Protein AF-A0A9P0M156-F1 (afdb_monomer_lite)

Radius of gyration: 25.53 Å; chains: 1; bounding box: 48×50×79 Å

Foldseek 3Di:
DCVVVLVCVVVVVVVCPPPVNVVVSVVVLLVVLVVVCVVVVDPDDPPLVVLSSVLVSVLVVVLSVVQSVDPDDVSVVSVVSSVVSVVVSVVVSVVVVVVVVVVVVVVVVVVVVVPP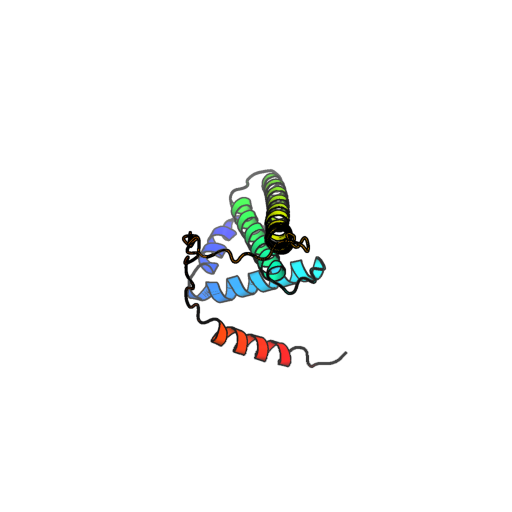PDDPDDDDDDDDDDDDPPPPPPPPPDPPVPVVVVVVVVVVVVVVVPPPDDD

Secondary structure (DSSP, 8-state):
--GGGTTTHHHHHHHHTSTTTHHHHHHHHHHHHHHHHHHTT----SHHHHHHHHHHHHHHHHHHHHHHH--SGGGHHHHHHHHHHHHHHHHHHHHHHHHHHHHHHHHHHHHHHHH----S--------------------S-------HHHHHHHHHHHHHHS-S--

Structure (mmCIF, N/CA/C/O backbone):
data_AF-A0A9P0M156-F1
#
_entry.id   AF-A0A9P0M156-F1
#
loop_
_atom_site.group_PDB
_atom_site.id
_atom_site.type_symbol
_atom_site.label_atom_id
_atom_site.label_alt_id
_atom_site.label_comp_id
_atom_site.label_asym_id
_atom_site.label_entity_id
_atom_site.label_seq_id
_atom_site.pdbx_PDB_ins_code
_atom_site.Cartn_x
_atom_site.Cartn_y
_atom_site.Cartn_z
_atom_site.occupancy
_atom_site.B_iso_or_equiv
_atom_site.auth_seq_id
_atom_site.auth_comp_id
_atom_site.auth_asym_id
_atom_site.auth_atom_id
_atom_site.pdbx_PDB_model_num
ATOM 1 N N . MET A 1 1 ? -5.578 -10.010 9.828 1.00 81.81 1 MET A N 1
ATOM 2 C CA . MET A 1 1 ? -4.820 -9.783 11.083 1.00 81.81 1 MET A CA 1
ATOM 3 C C . MET A 1 1 ? -5.193 -8.496 11.825 1.00 81.81 1 MET A C 1
ATOM 5 O O . MET A 1 1 ? -5.177 -8.519 13.044 1.00 81.81 1 MET A O 1
ATOM 9 N N . MET A 1 2 ? -5.561 -7.395 11.152 1.00 87.06 2 MET A N 1
ATOM 10 C CA . MET A 1 2 ? -5.783 -6.097 11.830 1.00 87.06 2 MET A CA 1
ATOM 11 C C . MET A 1 2 ? -7.200 -5.866 12.382 1.00 87.06 2 MET A C 1
ATOM 13 O O . MET A 1 2 ? -7.396 -4.978 13.204 1.00 87.06 2 MET A O 1
ATOM 17 N N . ILE A 1 3 ? -8.174 -6.690 11.978 1.00 89.75 3 ILE A N 1
ATOM 18 C CA . ILE A 1 3 ? -9.597 -6.584 12.350 1.00 89.75 3 ILE A CA 1
ATOM 19 C C . ILE A 1 3 ? -9.836 -6.383 13.865 1.00 89.75 3 ILE A C 1
ATOM 21 O O . ILE A 1 3 ? -10.538 -5.435 14.210 1.00 89.75 3 ILE A O 1
ATOM 25 N N . PRO A 1 4 ? -9.250 -7.174 14.792 1.00 92.25 4 PRO A N 1
ATOM 26 C CA . PRO A 1 4 ? -9.509 -6.991 16.227 1.00 92.25 4 PRO A CA 1
ATOM 27 C C . PRO A 1 4 ? -8.936 -5.686 16.809 1.00 92.25 4 PRO A C 1
ATOM 29 O O . PRO A 1 4 ? -9.375 -5.247 17.869 1.00 92.25 4 PRO A O 1
ATOM 32 N N . TYR A 1 5 ? -7.976 -5.049 16.132 1.00 93.25 5 TYR A N 1
ATOM 33 C CA . TYR A 1 5 ? -7.284 -3.843 16.607 1.00 93.25 5 TYR A CA 1
ATOM 34 C C . TYR A 1 5 ? -7.648 -2.581 15.815 1.00 93.25 5 TYR A C 1
ATOM 36 O O . TYR A 1 5 ? -7.059 -1.523 16.048 1.00 93.25 5 TYR A O 1
ATOM 44 N N . ILE A 1 6 ? -8.635 -2.662 14.914 1.00 91.88 6 ILE A N 1
ATOM 45 C CA . ILE A 1 6 ? -8.971 -1.587 13.971 1.00 91.88 6 ILE A CA 1
ATOM 46 C C . ILE A 1 6 ? -9.306 -0.262 14.674 1.00 91.88 6 ILE A C 1
ATOM 48 O O . ILE A 1 6 ? -8.926 0.800 14.196 1.00 91.88 6 ILE A O 1
ATOM 52 N N . GLY A 1 7 ? -9.9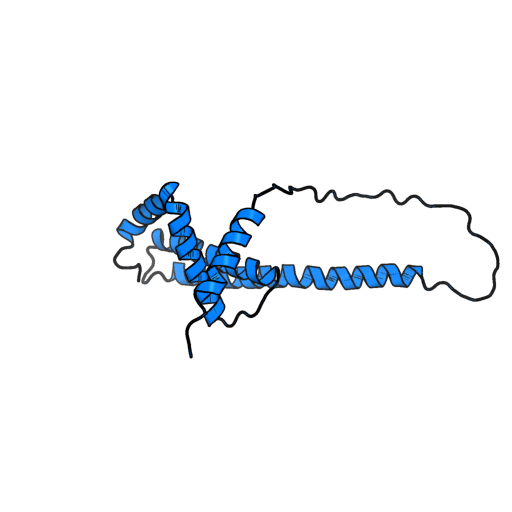10 -0.310 15.868 1.00 92.31 7 GLY A N 1
ATOM 53 C CA . GLY A 1 7 ? -10.242 0.890 16.645 1.00 92.31 7 GLY A CA 1
ATOM 54 C C . GLY A 1 7 ? -9.027 1.683 17.148 1.00 92.31 7 GLY A C 1
ATOM 55 O O . GLY A 1 7 ? -9.128 2.889 17.345 1.00 92.31 7 GLY A O 1
ATOM 56 N N . LYS A 1 8 ? -7.870 1.032 17.334 1.00 94.81 8 LYS A N 1
ATOM 57 C CA . LYS A 1 8 ? -6.607 1.680 17.748 1.00 94.81 8 LYS A CA 1
ATOM 58 C C . LYS A 1 8 ? -5.628 1.863 16.587 1.00 94.81 8 LYS A C 1
ATOM 60 O O . LYS A 1 8 ? -4.597 2.513 16.743 1.00 94.81 8 LYS A O 1
ATOM 65 N N . TRP A 1 9 ? -5.947 1.311 15.420 1.00 94.12 9 TRP A N 1
ATOM 66 C CA . TRP A 1 9 ? -5.095 1.360 14.238 1.00 94.12 9 TRP A CA 1
ATOM 67 C C . TRP A 1 9 ? -4.756 2.784 13.759 1.00 94.12 9 TRP A C 1
ATOM 69 O O . TRP A 1 9 ? -3.587 3.034 13.466 1.00 94.12 9 TRP A O 1
ATOM 79 N N . PRO A 1 10 ? -5.685 3.765 13.779 1.00 93.81 10 PRO A N 1
ATOM 80 C CA . PRO A 1 10 ? -5.357 5.147 13.419 1.00 93.81 10 PRO A CA 1
ATOM 81 C C . PRO A 1 10 ? -4.288 5.755 14.330 1.00 93.81 10 PRO A C 1
ATOM 83 O O . PRO A 1 10 ? -3.391 6.453 13.865 1.00 93.81 10 PRO A O 1
ATOM 86 N N . GLN A 1 11 ? -4.350 5.446 15.628 1.00 94.31 11 GLN A N 1
ATOM 87 C CA . GLN A 1 11 ? -3.354 5.892 16.597 1.00 94.31 11 GLN A CA 1
ATOM 88 C C . GLN A 1 11 ? -1.999 5.220 16.347 1.00 94.31 11 GLN A C 1
ATOM 90 O O . GLN A 1 11 ? -0.966 5.879 16.434 1.00 94.31 11 GLN A O 1
ATOM 95 N N . ALA A 1 12 ? -1.989 3.932 15.997 1.00 94.00 12 ALA A N 1
ATOM 96 C CA . ALA A 1 12 ? -0.763 3.232 15.624 1.00 94.00 12 ALA A CA 1
ATOM 97 C C . ALA A 1 12 ? -0.114 3.857 14.378 1.00 94.00 12 ALA A C 1
ATOM 99 O O . ALA A 1 12 ? 1.086 4.116 14.389 1.00 94.00 12 ALA A O 1
ATOM 100 N N . ILE A 1 13 ? -0.898 4.169 13.338 1.00 93.19 13 ILE A N 1
ATOM 101 C CA . ILE A 1 13 ? -0.402 4.866 12.140 1.00 93.19 13 ILE A CA 1
ATOM 102 C C . ILE A 1 13 ? 0.153 6.240 12.494 1.00 93.19 13 ILE A C 1
ATOM 104 O O . ILE A 1 13 ? 1.241 6.586 12.034 1.00 93.19 13 ILE A O 1
ATOM 108 N N . ALA A 1 14 ? -0.542 6.996 13.345 1.00 94.31 14 ALA A N 1
ATOM 109 C CA . ALA A 1 14 ? -0.040 8.278 13.818 1.00 94.31 14 ALA A CA 1
ATOM 110 C C . ALA A 1 14 ? 1.329 8.117 14.493 1.00 94.31 14 ALA A C 1
ATOM 112 O O . ALA A 1 14 ? 2.245 8.855 14.150 1.00 94.31 14 ALA A O 1
ATOM 113 N N . ILE A 1 15 ? 1.498 7.106 15.359 1.00 95.25 15 ILE A N 1
ATOM 114 C CA . ILE A 1 15 ? 2.773 6.797 16.029 1.00 95.25 15 ILE A CA 1
ATOM 115 C C . ILE A 1 15 ? 3.871 6.404 15.029 1.00 95.25 15 ILE A C 1
ATOM 117 O O . ILE A 1 15 ? 5.015 6.846 15.158 1.00 95.25 15 ILE A O 1
ATOM 121 N N . MET A 1 16 ? 3.534 5.596 14.021 1.00 93.19 16 MET A N 1
ATOM 122 C CA . MET A 1 16 ? 4.455 5.195 12.950 1.00 93.19 16 MET A CA 1
ATOM 123 C C . MET A 1 16 ? 4.876 6.375 12.062 1.00 93.19 16 MET A C 1
ATOM 125 O O . MET A 1 16 ? 5.978 6.364 11.523 1.00 93.19 16 MET A O 1
ATOM 129 N N . SER A 1 17 ? 4.028 7.400 11.945 1.00 93.31 17 SER A N 1
ATOM 130 C CA . SER A 1 17 ? 4.297 8.623 11.182 1.00 93.31 17 SER A CA 1
ATOM 131 C C . SER A 1 17 ? 5.183 9.633 11.922 1.00 93.31 17 SER A C 1
ATOM 133 O O . SER A 1 17 ? 5.559 10.645 11.325 1.00 93.31 17 SER A O 1
ATOM 135 N N . LEU A 1 18 ? 5.525 9.411 13.198 1.00 94.81 18 LEU A N 1
ATOM 136 C CA . LEU A 1 18 ? 6.468 10.294 13.887 1.00 94.81 18 LEU A CA 1
ATOM 137 C C . LEU A 1 18 ? 7.862 10.180 13.244 1.00 94.81 18 LEU A C 1
ATOM 139 O O . LEU A 1 18 ? 8.324 9.057 13.035 1.00 94.81 18 LEU A O 1
ATOM 143 N N . PRO A 1 19 ? 8.583 11.300 13.028 1.00 93.50 19 PRO A N 1
ATOM 144 C CA . PRO A 1 19 ? 9.916 11.309 12.420 1.00 93.50 19 PRO A CA 1
ATOM 145 C C . PRO A 1 19 ? 10.901 10.234 12.923 1.00 93.50 19 PRO A C 1
ATOM 147 O O . PRO A 1 19 ? 11.538 9.605 12.081 1.00 93.50 19 PRO A O 1
ATOM 150 N N . PRO A 1 20 ? 11.022 9.945 14.239 1.00 94.00 20 PRO A N 1
ATOM 151 C CA . PRO A 1 20 ? 11.905 8.875 14.720 1.00 94.00 20 PRO A CA 1
ATOM 152 C C . PRO A 1 20 ? 11.484 7.457 14.301 1.00 94.00 20 PRO A C 1
ATOM 154 O O . PRO A 1 20 ? 12.335 6.583 14.174 1.00 94.00 20 PRO A O 1
ATOM 157 N N . ASN A 1 21 ? 10.190 7.212 14.087 1.00 93.31 21 ASN A N 1
ATOM 158 C CA . ASN A 1 21 ? 9.652 5.882 13.790 1.00 93.31 21 ASN A CA 1
ATOM 159 C C . ASN A 1 21 ? 9.505 5.622 12.287 1.00 93.31 21 ASN A C 1
ATOM 161 O O . ASN A 1 21 ? 9.509 4.462 11.874 1.00 93.31 21 ASN A O 1
ATOM 165 N N . VAL A 1 22 ? 9.400 6.680 11.475 1.00 93.31 22 VAL A N 1
ATOM 166 C CA . VAL A 1 22 ? 9.192 6.593 10.022 1.00 93.31 22 VAL A CA 1
ATOM 167 C C . VAL A 1 22 ? 10.211 5.685 9.324 1.00 93.31 22 VAL A C 1
ATOM 169 O O . VAL A 1 22 ? 9.768 4.827 8.561 1.00 93.31 22 VAL A O 1
ATOM 172 N N . PRO A 1 23 ? 11.536 5.776 9.578 1.00 93.06 23 PRO A N 1
ATOM 173 C CA . PRO A 1 23 ? 12.502 4.910 8.903 1.00 93.06 23 PRO A CA 1
ATOM 174 C C . PRO A 1 23 ? 12.246 3.426 9.177 1.00 93.06 23 PRO A C 1
ATOM 176 O O . PRO A 1 23 ? 12.292 2.609 8.263 1.00 93.06 23 PRO A O 1
ATOM 179 N N . ASN A 1 24 ? 11.912 3.084 10.423 1.00 93.38 24 ASN A N 1
ATOM 180 C CA . ASN A 1 24 ? 11.636 1.706 10.816 1.00 93.38 24 ASN A CA 1
ATOM 181 C C . ASN A 1 24 ? 10.294 1.205 10.254 1.00 93.38 24 ASN A C 1
ATOM 183 O O . ASN A 1 24 ? 10.201 0.091 9.734 1.00 93.38 24 ASN A O 1
ATOM 187 N N . ALA A 1 25 ? 9.255 2.042 10.308 1.00 92.94 25 ALA A N 1
ATOM 188 C CA . ALA A 1 25 ? 7.943 1.719 9.755 1.00 92.94 25 ALA A CA 1
ATOM 189 C C . ALA A 1 25 ? 8.004 1.517 8.232 1.00 92.94 25 ALA A C 1
ATOM 191 O O . ALA A 1 25 ? 7.414 0.573 7.705 1.00 92.94 25 ALA A O 1
ATOM 192 N N . LEU A 1 26 ? 8.752 2.373 7.532 1.00 92.56 26 LEU A N 1
ATOM 193 C CA . LEU A 1 26 ? 8.948 2.271 6.092 1.00 92.56 26 LEU A CA 1
ATOM 194 C C . LEU A 1 26 ? 9.803 1.056 5.725 1.00 92.56 26 LEU A C 1
ATOM 196 O O . LEU A 1 26 ? 9.437 0.338 4.802 1.00 92.56 26 LEU A O 1
ATOM 200 N N . ALA A 1 27 ? 10.886 0.781 6.459 1.00 93.31 27 ALA A N 1
ATOM 201 C CA . ALA A 1 27 ? 11.702 -0.414 6.241 1.00 93.31 27 ALA A CA 1
ATOM 202 C C . ALA A 1 27 ? 10.867 -1.695 6.380 1.00 93.31 27 ALA A C 1
ATOM 204 O O . ALA A 1 27 ? 10.903 -2.550 5.502 1.00 93.31 27 ALA A O 1
ATOM 205 N N . THR A 1 28 ? 10.044 -1.786 7.429 1.00 93.56 28 THR A N 1
ATOM 206 C CA . THR A 1 28 ? 9.144 -2.931 7.641 1.00 93.56 28 THR A CA 1
ATOM 207 C C . THR A 1 28 ? 8.141 -3.081 6.495 1.00 93.56 28 THR A C 1
ATOM 209 O O . THR A 1 28 ? 7.896 -4.191 6.024 1.00 93.56 28 THR A O 1
ATOM 212 N N . LEU A 1 29 ? 7.584 -1.966 6.011 1.00 93.19 29 LEU A N 1
ATOM 213 C CA . LEU A 1 29 ? 6.680 -1.976 4.864 1.00 93.19 29 LEU A CA 1
ATOM 214 C C . LEU A 1 29 ? 7.381 -2.432 3.582 1.00 93.19 29 LEU A C 1
ATOM 216 O O . LEU A 1 29 ? 6.826 -3.243 2.848 1.00 93.19 29 LEU A O 1
ATOM 220 N N . LEU A 1 30 ? 8.575 -1.914 3.301 1.00 92.62 30 LEU A N 1
ATOM 221 C CA . LEU A 1 30 ? 9.307 -2.255 2.085 1.00 92.62 30 LEU A CA 1
ATOM 222 C C . LEU A 1 30 ? 9.723 -3.726 2.085 1.00 92.62 30 LEU A C 1
ATOM 224 O O . LEU A 1 30 ? 9.553 -4.378 1.063 1.00 92.62 30 LEU A O 1
ATOM 228 N N . THR A 1 31 ? 10.146 -4.277 3.227 1.00 94.19 31 THR A N 1
ATOM 229 C CA . THR A 1 31 ? 10.416 -5.717 3.363 1.00 94.19 31 THR A CA 1
ATOM 230 C C . THR A 1 31 ? 9.164 -6.553 3.091 1.00 94.19 31 THR A C 1
ATOM 232 O O . THR A 1 31 ? 9.218 -7.511 2.330 1.00 94.19 31 THR A O 1
ATOM 235 N N . MET A 1 32 ? 8.008 -6.162 3.640 1.00 94.94 32 MET A N 1
ATOM 236 C CA . MET A 1 32 ? 6.743 -6.859 3.372 1.00 94.94 32 MET A CA 1
ATOM 237 C C . MET A 1 32 ? 6.374 -6.827 1.881 1.00 94.94 32 MET A C 1
ATOM 239 O O . MET A 1 32 ? 5.909 -7.822 1.329 1.00 94.94 32 MET A O 1
ATOM 243 N N . VAL A 1 33 ? 6.560 -5.685 1.221 1.00 94.38 33 VAL A N 1
ATOM 244 C CA . VAL A 1 33 ? 6.292 -5.538 -0.215 1.00 94.38 33 VAL A CA 1
ATOM 245 C C . VAL A 1 33 ? 7.282 -6.351 -1.049 1.00 94.38 33 VAL A C 1
ATOM 247 O O . VAL A 1 33 ? 6.873 -6.980 -2.025 1.00 94.38 33 VAL A O 1
ATOM 250 N N . ASP A 1 34 ? 8.555 -6.377 -0.655 1.00 91.75 34 ASP A N 1
ATOM 251 C CA . ASP A 1 34 ? 9.587 -7.202 -1.280 1.00 91.75 34 ASP A CA 1
ATOM 252 C C . ASP A 1 34 ? 9.219 -8.685 -1.221 1.00 91.75 34 ASP A C 1
ATOM 254 O O . ASP A 1 34 ? 9.292 -9.360 -2.250 1.00 91.75 34 ASP A O 1
ATOM 258 N N . ASP A 1 35 ? 8.750 -9.163 -0.067 1.00 93.81 35 ASP A N 1
ATOM 259 C CA . ASP A 1 35 ? 8.277 -10.536 0.102 1.00 93.81 35 ASP A CA 1
ATOM 260 C C . ASP A 1 35 ? 7.076 -10.824 -0.811 1.00 93.81 35 ASP A C 1
ATOM 262 O O . ASP A 1 35 ? 7.057 -11.836 -1.513 1.00 93.81 35 ASP A O 1
ATOM 266 N N . ILE A 1 36 ? 6.092 -9.919 -0.877 1.00 92.94 36 ILE A N 1
ATOM 267 C CA . ILE A 1 36 ? 4.931 -10.066 -1.772 1.00 92.94 36 ILE A CA 1
ATOM 268 C C . ILE A 1 36 ? 5.379 -10.160 -3.237 1.00 92.94 36 ILE A C 1
ATOM 270 O O . ILE A 1 36 ? 4.931 -11.058 -3.950 1.00 92.94 36 ILE A O 1
ATOM 274 N N . CYS A 1 37 ? 6.271 -9.273 -3.691 1.00 90.25 37 CYS A N 1
ATOM 275 C CA . CYS A 1 37 ? 6.816 -9.307 -5.052 1.00 90.25 37 CYS A CA 1
ATOM 276 C C . CYS A 1 37 ? 7.588 -10.602 -5.332 1.00 90.25 37 CYS A C 1
ATOM 278 O O . CYS A 1 37 ? 7.468 -11.170 -6.419 1.00 90.25 37 CYS A O 1
ATOM 280 N N . TYR A 1 38 ? 8.371 -11.067 -4.357 1.00 90.75 38 TYR A N 1
ATOM 281 C CA . TYR A 1 38 ? 9.153 -12.292 -4.468 1.00 90.75 38 TYR A CA 1
ATOM 282 C C . TYR A 1 38 ? 8.246 -13.516 -4.639 1.00 90.75 38 TYR A C 1
ATOM 284 O O . TYR A 1 38 ? 8.416 -14.282 -5.589 1.00 90.75 38 TYR A O 1
ATOM 292 N N . TYR A 1 39 ? 7.220 -13.657 -3.794 1.00 92.81 39 TYR A N 1
ATOM 293 C CA . TYR A 1 39 ? 6.242 -14.744 -3.910 1.00 92.81 39 TYR A CA 1
ATOM 294 C C . TYR A 1 39 ? 5.328 -14.611 -5.134 1.00 92.81 39 TYR A C 1
ATOM 296 O O . TYR A 1 39 ? 4.852 -15.621 -5.650 1.00 92.81 39 TYR A O 1
ATOM 304 N N . ALA A 1 40 ? 5.116 -13.394 -5.640 1.00 88.56 40 ALA A N 1
ATOM 305 C CA . ALA A 1 40 ? 4.423 -13.161 -6.906 1.00 88.56 40 ALA A CA 1
ATOM 306 C C . ALA A 1 40 ? 5.260 -13.557 -8.142 1.00 88.56 40 ALA A C 1
ATOM 308 O O . ALA A 1 40 ? 4.733 -13.559 -9.255 1.00 88.56 40 ALA A O 1
ATOM 309 N N . GLY A 1 41 ? 6.541 -13.907 -7.969 1.00 87.62 41 GLY A N 1
ATOM 310 C CA . GLY A 1 41 ? 7.424 -14.350 -9.050 1.00 87.62 41 GLY A CA 1
ATOM 311 C C . GLY A 1 41 ? 7.992 -13.215 -9.905 1.00 87.62 41 GLY A C 1
ATOM 312 O O . GLY A 1 41 ? 8.394 -13.455 -11.047 1.00 87.62 41 GLY A O 1
ATOM 313 N N . ASP A 1 42 ? 8.027 -11.984 -9.385 1.00 84.31 42 ASP A N 1
ATOM 314 C CA . ASP A 1 42 ? 8.618 -10.850 -10.095 1.00 84.31 42 ASP A CA 1
ATOM 315 C C . ASP A 1 42 ? 10.137 -11.035 -10.261 1.00 84.31 42 ASP A C 1
ATOM 317 O O . ASP A 1 42 ? 10.884 -11.108 -9.286 1.00 84.31 42 ASP A O 1
ATOM 321 N N . ARG A 1 43 ? 10.594 -11.094 -11.518 1.00 79.19 43 ARG A N 1
ATOM 322 C CA . ARG A 1 43 ? 12.014 -11.198 -11.907 1.00 79.19 43 ARG A CA 1
ATOM 323 C C . ARG A 1 43 ? 12.542 -9.925 -12.580 1.00 79.19 43 ARG A C 1
ATOM 325 O O . ARG A 1 43 ? 13.596 -9.965 -13.209 1.00 79.19 43 ARG A O 1
ATOM 332 N N . SER A 1 44 ? 11.804 -8.817 -12.490 1.00 80.00 44 SER A N 1
ATOM 333 C CA . SER A 1 44 ? 12.223 -7.526 -13.049 1.00 80.00 44 SER A CA 1
ATOM 334 C C . SER A 1 44 ? 13.500 -7.035 -12.351 1.00 80.00 44 SER A C 1
ATOM 336 O O . SER A 1 44 ? 13.603 -7.166 -11.135 1.00 80.00 44 SER A O 1
ATOM 338 N N . VAL A 1 45 ? 14.456 -6.451 -13.080 1.00 75.31 45 VAL A N 1
ATOM 339 C CA . VAL A 1 45 ? 15.708 -5.896 -12.502 1.00 75.31 45 VAL A CA 1
ATOM 340 C C . VAL A 1 45 ? 15.891 -4.400 -12.803 1.00 75.31 45 VAL A C 1
ATOM 342 O O . VAL A 1 45 ? 16.752 -3.753 -12.214 1.00 75.31 45 VAL A O 1
ATOM 345 N N . ASP A 1 46 ? 15.044 -3.852 -13.676 1.00 82.12 46 ASP A N 1
ATOM 346 C CA . ASP A 1 46 ? 15.115 -2.482 -14.199 1.00 82.12 46 ASP A CA 1
ATOM 347 C C . ASP A 1 46 ? 14.111 -1.544 -13.499 1.00 82.12 46 ASP A C 1
ATOM 349 O O . ASP A 1 46 ? 13.592 -1.859 -12.430 1.00 82.12 46 ASP A O 1
ATOM 353 N N . PHE A 1 47 ? 13.758 -0.406 -14.109 1.00 80.19 47 PHE A N 1
ATOM 354 C CA . PHE A 1 47 ? 12.736 0.527 -13.596 1.00 80.19 47 PHE A CA 1
ATOM 355 C C . PHE A 1 47 ? 11.422 -0.155 -13.175 1.00 80.19 47 PHE A C 1
ATOM 357 O O . PHE A 1 47 ? 10.800 0.228 -12.180 1.00 80.19 47 PHE A O 1
ATOM 364 N N . ASN A 1 48 ? 11.042 -1.230 -13.868 1.00 83.62 48 ASN A N 1
ATOM 365 C CA . ASN A 1 48 ? 9.893 -2.061 -13.521 1.00 83.62 48 ASN A CA 1
ATOM 366 C C . ASN A 1 48 ? 9.959 -2.651 -12.101 1.00 83.62 48 ASN A C 1
ATOM 368 O O . ASN A 1 48 ? 8.921 -2.771 -11.451 1.00 83.62 48 ASN A O 1
ATOM 372 N N . TRP A 1 49 ? 11.153 -2.966 -11.590 1.00 83.94 49 TRP A N 1
ATOM 373 C CA . TRP A 1 49 ? 11.364 -3.451 -10.222 1.00 83.94 49 TRP A CA 1
ATOM 374 C C . TRP A 1 49 ? 10.915 -2.421 -9.176 1.00 83.94 49 TRP A C 1
ATOM 376 O O . TRP A 1 49 ? 10.241 -2.779 -8.203 1.00 83.94 49 TRP A O 1
ATOM 386 N N . TYR A 1 50 ? 11.244 -1.142 -9.400 1.00 85.62 50 TYR A N 1
ATOM 387 C CA . TYR A 1 50 ? 10.877 -0.027 -8.521 1.00 85.62 50 TYR A CA 1
ATOM 388 C C . TYR A 1 50 ? 9.388 0.293 -8.623 1.00 85.62 50 TYR A C 1
ATOM 390 O O . TYR A 1 50 ? 8.711 0.409 -7.600 1.00 85.62 50 TYR A O 1
ATOM 398 N N . LEU A 1 51 ? 8.859 0.383 -9.847 1.00 87.31 51 LEU A N 1
ATOM 399 C CA . LEU A 1 51 ? 7.447 0.694 -10.075 1.00 87.31 51 LEU A CA 1
ATOM 400 C C . LEU A 1 51 ? 6.520 -0.345 -9.442 1.00 87.31 51 LEU A C 1
ATOM 402 O O . LEU A 1 51 ? 5.541 0.033 -8.802 1.00 87.31 51 LEU A O 1
ATOM 406 N N . ARG A 1 52 ? 6.833 -1.642 -9.566 1.00 87.06 52 ARG A N 1
ATOM 407 C CA . ARG A 1 52 ? 6.030 -2.713 -8.949 1.00 87.06 52 ARG A CA 1
ATOM 408 C C . ARG A 1 52 ? 5.979 -2.570 -7.428 1.00 87.06 52 ARG A C 1
ATOM 410 O O . ARG A 1 52 ? 4.900 -2.645 -6.847 1.00 87.06 52 ARG A O 1
ATOM 417 N N . ARG A 1 53 ? 7.117 -2.296 -6.786 1.00 89.75 53 ARG A N 1
ATOM 418 C CA . ARG A 1 53 ? 7.202 -2.120 -5.326 1.00 89.75 53 ARG A CA 1
ATOM 419 C C . ARG A 1 53 ? 6.479 -0.874 -4.849 1.00 89.75 53 ARG A C 1
ATOM 421 O O . ARG A 1 53 ? 5.686 -0.957 -3.919 1.00 89.75 53 ARG A O 1
ATOM 428 N N . ILE A 1 54 ? 6.697 0.265 -5.504 1.00 90.62 54 ILE A N 1
ATOM 429 C CA . ILE A 1 54 ? 5.997 1.513 -5.170 1.00 90.62 54 ILE A CA 1
ATOM 430 C C . ILE A 1 54 ? 4.488 1.344 -5.383 1.00 90.62 54 ILE A C 1
ATOM 432 O O . ILE A 1 54 ? 3.699 1.764 -4.537 1.00 90.62 54 ILE A O 1
ATOM 436 N N . GLY A 1 55 ? 4.085 0.668 -6.462 1.00 91.69 55 GLY A N 1
ATOM 437 C CA . GLY A 1 55 ? 2.694 0.332 -6.744 1.00 91.69 55 GLY A CA 1
ATOM 438 C C . GLY A 1 55 ? 2.066 -0.490 -5.621 1.00 91.69 55 GLY A C 1
ATOM 439 O O . GLY A 1 55 ? 1.079 -0.057 -5.031 1.00 91.69 55 GLY A O 1
ATOM 440 N N . ILE A 1 56 ? 2.655 -1.635 -5.261 1.00 92.81 56 ILE A N 1
ATOM 441 C CA . ILE A 1 56 ? 2.126 -2.501 -4.192 1.00 92.81 56 ILE A CA 1
ATOM 442 C C . ILE A 1 56 ? 2.146 -1.790 -2.833 1.00 92.81 56 ILE A C 1
ATOM 444 O O . ILE A 1 56 ? 1.156 -1.856 -2.104 1.00 92.81 56 ILE A O 1
ATOM 448 N N . ALA A 1 57 ? 3.216 -1.062 -2.507 1.00 93.75 57 ALA A N 1
ATOM 449 C CA . ALA A 1 57 ? 3.306 -0.246 -1.296 1.00 93.75 57 ALA A CA 1
ATOM 450 C C . ALA A 1 57 ? 2.161 0.777 -1.211 1.00 93.75 57 ALA A C 1
ATOM 452 O O . ALA A 1 57 ? 1.494 0.889 -0.177 1.00 93.75 57 ALA A O 1
ATOM 453 N N . GLY A 1 58 ? 1.909 1.494 -2.309 1.00 93.50 58 GLY A N 1
ATOM 454 C CA . GLY A 1 58 ? 0.838 2.479 -2.417 1.00 93.50 58 GLY A CA 1
ATOM 455 C C . GLY A 1 58 ? -0.545 1.847 -2.292 1.00 93.50 58 GLY A C 1
ATOM 456 O O . GLY A 1 58 ? -1.366 2.320 -1.506 1.00 93.50 58 GLY A O 1
ATOM 457 N N . VAL A 1 59 ? -0.792 0.740 -2.999 1.00 94.88 59 VAL A N 1
ATOM 458 C CA . VAL A 1 59 ? -2.054 -0.010 -2.922 1.00 94.88 59 VAL A CA 1
ATOM 459 C C . VAL A 1 59 ? -2.303 -0.521 -1.501 1.00 94.88 59 VAL A C 1
ATOM 461 O O . VAL A 1 59 ? -3.416 -0.373 -0.990 1.00 94.88 59 VAL A O 1
ATOM 464 N N . TYR A 1 60 ? -1.278 -1.063 -0.839 1.00 94.19 60 TYR A N 1
ATOM 465 C CA . TYR A 1 60 ? -1.369 -1.536 0.541 1.00 94.19 60 TYR A CA 1
ATOM 466 C C . TYR A 1 60 ? -1.734 -0.397 1.499 1.00 94.19 60 TYR A C 1
ATOM 468 O O . TYR A 1 60 ? -2.726 -0.503 2.222 1.00 94.19 60 TYR A O 1
ATOM 476 N N . LYS A 1 61 ? -1.003 0.728 1.463 1.00 93.44 61 LYS A N 1
ATOM 477 C CA . LYS A 1 61 ? -1.280 1.879 2.339 1.00 93.44 61 LYS A CA 1
ATOM 478 C C . LYS A 1 61 ? -2.629 2.538 2.066 1.00 93.44 61 LYS A C 1
ATOM 480 O O . LYS A 1 61 ? -3.329 2.898 3.011 1.00 93.44 61 LYS A O 1
ATOM 485 N N . ALA A 1 62 ? -3.022 2.665 0.802 1.00 94.06 62 ALA A N 1
ATOM 486 C CA . ALA A 1 62 ? -4.330 3.203 0.443 1.00 94.06 62 ALA A CA 1
ATOM 487 C C . ALA A 1 62 ? -5.466 2.305 0.956 1.00 94.06 62 ALA A C 1
ATOM 489 O O . ALA A 1 62 ? -6.448 2.805 1.503 1.00 94.06 62 ALA A O 1
ATOM 490 N N . SER A 1 63 ? -5.316 0.985 0.820 1.00 94.31 63 SER A N 1
ATOM 491 C CA . SER A 1 63 ? -6.313 0.016 1.290 1.00 94.31 63 SER A CA 1
ATOM 492 C C . SER A 1 63 ? -6.384 -0.026 2.815 1.00 94.31 63 SER A C 1
ATOM 494 O O . SER A 1 63 ? -7.474 -0.071 3.376 1.00 94.31 63 SER A O 1
ATOM 496 N N . GLU A 1 64 ? -5.241 0.075 3.495 1.00 93.25 64 GLU A N 1
ATOM 497 C CA . GLU A 1 64 ? -5.150 0.193 4.953 1.00 93.25 64 GLU A CA 1
ATOM 498 C C . GLU A 1 64 ? -5.891 1.433 5.479 1.00 93.25 64 GLU A C 1
ATOM 500 O O . GLU A 1 64 ? -6.663 1.332 6.432 1.00 93.25 64 GLU A O 1
ATOM 505 N N . LEU A 1 65 ? -5.717 2.592 4.834 1.00 93.19 65 LEU A N 1
ATOM 506 C CA . LEU A 1 65 ? -6.410 3.829 5.209 1.00 93.19 65 LEU A CA 1
ATOM 507 C C . LEU A 1 65 ? -7.915 3.781 4.902 1.00 93.19 65 LEU A C 1
ATOM 509 O O . LEU A 1 65 ? -8.723 4.341 5.648 1.00 93.19 65 LEU A O 1
ATOM 513 N N . TYR A 1 66 ? -8.299 3.113 3.813 1.00 94.25 66 TYR A N 1
ATOM 514 C CA . TYR A 1 66 ? -9.702 2.899 3.467 1.00 94.25 66 TYR A CA 1
ATOM 515 C C . TYR A 1 66 ? -10.393 1.989 4.494 1.00 94.25 66 TYR A C 1
ATOM 517 O O . TYR A 1 66 ? -11.476 2.313 4.978 1.00 94.25 66 TYR A O 1
ATOM 525 N N . MET A 1 67 ? -9.716 0.916 4.916 1.00 93.25 67 MET A N 1
ATOM 526 C CA . MET A 1 67 ? -10.228 -0.060 5.884 1.00 93.25 67 MET A CA 1
ATOM 527 C C . MET A 1 67 ? -10.600 0.559 7.240 1.00 93.25 67 MET A C 1
ATOM 529 O O . MET A 1 67 ? -11.517 0.088 7.902 1.00 93.25 67 MET A O 1
ATOM 533 N N . ILE A 1 68 ? -9.913 1.626 7.658 1.00 93.38 68 ILE A N 1
ATOM 534 C CA . ILE A 1 68 ? -10.203 2.351 8.909 1.00 93.38 68 ILE A CA 1
ATOM 535 C C . ILE A 1 68 ? -11.573 3.039 8.871 1.00 93.38 68 ILE A C 1
ATOM 537 O O . ILE A 1 68 ? -12.224 3.197 9.904 1.00 93.38 68 ILE A O 1
ATOM 541 N N . GLN A 1 69 ? -11.981 3.502 7.692 1.00 92.06 69 GLN A N 1
ATOM 542 C CA . GLN A 1 69 ? -13.221 4.254 7.493 1.00 92.06 69 GLN A CA 1
ATOM 543 C C . GLN A 1 69 ? -14.385 3.342 7.093 1.00 92.06 69 GLN A C 1
ATOM 545 O O . GLN A 1 69 ? -15.547 3.730 7.231 1.00 92.06 69 GLN A O 1
ATOM 550 N N . ASP A 1 70 ? -14.075 2.139 6.617 1.00 93.38 70 ASP A N 1
ATOM 551 C CA . ASP A 1 70 ? -15.044 1.160 6.157 1.00 93.38 70 ASP A CA 1
ATOM 552 C C . ASP A 1 70 ? -15.837 0.552 7.331 1.00 93.38 70 ASP A C 1
ATOM 554 O O . ASP A 1 70 ? -15.282 -0.017 8.273 1.00 93.38 70 ASP A O 1
ATOM 558 N N . LYS A 1 71 ? -17.165 0.686 7.264 1.00 89.81 71 LYS A N 1
ATOM 559 C CA . LYS A 1 71 ? -18.135 0.105 8.212 1.00 89.81 71 LYS A CA 1
ATOM 560 C C . LYS A 1 71 ? -19.006 -0.975 7.562 1.00 89.81 71 LYS A C 1
ATOM 562 O O . LYS A 1 71 ? -19.995 -1.402 8.161 1.00 89.81 71 LYS A O 1
ATOM 567 N N . SER A 1 72 ? -18.689 -1.373 6.331 1.00 91.94 72 SER A N 1
ATOM 568 C CA . SER A 1 72 ? -19.408 -2.412 5.599 1.00 91.94 72 SER A CA 1
ATOM 569 C C . SER A 1 72 ? -19.236 -3.780 6.263 1.00 91.94 72 SER A C 1
ATOM 571 O O . SER A 1 72 ? -18.276 -4.044 6.993 1.00 91.94 72 SER A O 1
ATOM 573 N N . ASN A 1 73 ? -20.188 -4.681 6.013 1.00 89.94 73 ASN A N 1
ATOM 574 C CA . ASN A 1 73 ? -20.120 -6.037 6.545 1.00 89.94 73 ASN A CA 1
ATOM 575 C C . ASN A 1 73 ? -18.875 -6.753 6.002 1.00 89.94 73 ASN A C 1
ATOM 577 O O . ASN A 1 73 ? -18.732 -6.885 4.788 1.00 89.94 73 ASN A O 1
ATOM 581 N N . GLU A 1 74 ? -18.009 -7.228 6.899 1.00 87.62 74 GLU A N 1
ATOM 582 C CA . GLU A 1 74 ? -16.755 -7.925 6.567 1.00 87.62 74 GLU A CA 1
ATOM 583 C C . GLU A 1 74 ? -15.794 -7.132 5.658 1.00 87.62 74 GLU A C 1
ATOM 585 O O . GLU A 1 74 ? -14.972 -7.727 4.960 1.00 87.62 74 GLU A O 1
ATOM 590 N N . PHE A 1 75 ? -15.860 -5.795 5.677 1.00 90.94 75 PHE A N 1
ATOM 591 C CA . PHE A 1 75 ? -14.987 -4.919 4.880 1.00 90.94 75 PHE A CA 1
ATOM 592 C C . PHE A 1 75 ? -15.076 -5.160 3.361 1.00 90.94 75 PHE A C 1
ATOM 594 O O . PHE A 1 75 ? -14.083 -5.049 2.635 1.00 90.94 75 PHE A O 1
ATOM 601 N N . LYS A 1 76 ? -16.258 -5.535 2.854 1.00 93.31 76 LYS A N 1
ATOM 602 C CA . LYS A 1 76 ? -16.479 -5.803 1.420 1.00 93.31 76 LYS A CA 1
ATOM 603 C C . LYS A 1 76 ? -16.093 -4.618 0.536 1.00 93.31 76 LYS A C 1
ATOM 605 O O . LYS A 1 76 ? -15.518 -4.823 -0.535 1.00 93.31 76 LYS A O 1
ATOM 610 N N . ASP A 1 77 ? -16.354 -3.400 0.998 1.00 93.50 77 ASP A N 1
ATOM 611 C CA . ASP A 1 77 ? -16.019 -2.192 0.246 1.00 93.50 77 ASP A CA 1
ATOM 612 C C . ASP A 1 77 ? -14.499 -1.998 0.161 1.00 93.50 77 ASP A C 1
ATOM 614 O O . ASP A 1 77 ? -13.980 -1.663 -0.906 1.00 93.50 77 ASP A O 1
ATOM 618 N N . THR A 1 78 ? -13.763 -2.314 1.232 1.00 94.62 78 THR A N 1
ATOM 619 C CA . THR A 1 78 ? -12.290 -2.335 1.227 1.00 94.62 78 THR A CA 1
ATOM 620 C C . THR A 1 78 ? -11.736 -3.335 0.216 1.00 94.62 78 THR A C 1
ATOM 622 O O . THR A 1 78 ? -10.824 -3.000 -0.540 1.00 94.62 78 THR A O 1
ATOM 625 N N . TRP A 1 79 ? -12.287 -4.551 0.150 1.00 94.00 79 TRP A N 1
ATOM 626 C CA . TRP A 1 79 ? -11.847 -5.560 -0.823 1.00 94.00 79 TRP A CA 1
ATOM 627 C C . TRP A 1 79 ? -12.123 -5.136 -2.269 1.00 94.00 79 TRP A C 1
ATOM 629 O O . TRP A 1 79 ? -11.273 -5.316 -3.144 1.00 94.00 79 TRP A O 1
ATOM 639 N N . SER A 1 80 ? -13.280 -4.520 -2.517 1.00 95.00 80 SER A N 1
ATOM 640 C CA . SER A 1 80 ? -13.618 -3.948 -3.824 1.00 95.00 80 SER A CA 1
ATOM 641 C C . SER A 1 80 ? -12.663 -2.810 -4.208 1.00 95.00 80 SER A C 1
ATOM 643 O O . SER A 1 80 ? -12.136 -2.771 -5.326 1.00 95.00 80 SER A O 1
ATOM 645 N N . PHE A 1 81 ? -12.366 -1.917 -3.258 1.00 94.81 81 PHE A N 1
ATOM 646 C CA . PHE A 1 81 ? -11.398 -0.837 -3.431 1.00 94.81 81 PHE A CA 1
ATOM 647 C C . PHE A 1 81 ? -9.999 -1.369 -3.762 1.00 94.81 81 PHE A C 1
ATOM 649 O O . PHE A 1 81 ? -9.391 -0.905 -4.729 1.00 94.81 81 PHE A O 1
ATOM 656 N N . LEU A 1 82 ? -9.518 -2.359 -3.006 1.00 94.94 82 LEU A N 1
ATOM 657 C CA . LEU A 1 82 ? -8.226 -3.008 -3.224 1.00 94.94 82 LEU A CA 1
ATOM 658 C C . LEU A 1 82 ? -8.129 -3.574 -4.645 1.00 94.94 82 LEU A C 1
ATOM 660 O O . LEU A 1 82 ? -7.158 -3.300 -5.348 1.00 94.94 82 LEU A O 1
ATOM 664 N N . ASN A 1 83 ? -9.149 -4.313 -5.088 1.00 94.31 83 ASN A N 1
ATOM 665 C CA . ASN A 1 83 ? -9.158 -4.919 -6.417 1.00 94.31 83 ASN A CA 1
ATOM 666 C C . ASN A 1 83 ? -9.079 -3.861 -7.529 1.00 94.31 83 ASN A C 1
ATOM 668 O O . ASN A 1 83 ? -8.285 -3.990 -8.458 1.00 94.31 83 ASN A O 1
ATOM 672 N N . ARG A 1 84 ? -9.837 -2.763 -7.402 1.00 94.50 84 ARG A N 1
ATOM 673 C CA . ARG A 1 84 ? -9.765 -1.645 -8.355 1.00 94.50 84 ARG A CA 1
ATOM 674 C C . ARG A 1 84 ? -8.368 -1.021 -8.402 1.00 94.50 84 ARG A C 1
ATOM 676 O O . ARG A 1 84 ? -7.853 -0.766 -9.485 1.00 94.50 84 ARG A O 1
ATOM 683 N N . ARG A 1 85 ? -7.743 -0.800 -7.243 1.00 93.50 85 ARG A N 1
ATOM 684 C CA . ARG A 1 85 ? -6.391 -0.224 -7.153 1.00 93.50 85 ARG A CA 1
ATOM 685 C C . ARG A 1 85 ? -5.318 -1.142 -7.744 1.00 93.50 85 ARG A C 1
ATOM 687 O O . ARG A 1 85 ? -4.393 -0.648 -8.379 1.00 93.50 85 ARG A O 1
ATOM 694 N N . LEU A 1 86 ? -5.451 -2.458 -7.578 1.00 91.38 86 LEU A N 1
ATOM 695 C CA . LEU A 1 86 ? -4.558 -3.429 -8.218 1.00 91.38 86 LEU A CA 1
ATOM 696 C C . LEU A 1 86 ? -4.685 -3.399 -9.743 1.00 91.38 86 LEU A C 1
ATOM 698 O O . LEU A 1 86 ? -3.670 -3.364 -10.434 1.00 91.38 86 LEU A O 1
ATOM 702 N N . VAL A 1 87 ? -5.914 -3.356 -10.269 1.00 91.94 87 VAL A N 1
ATOM 703 C CA . VAL A 1 87 ? -6.152 -3.240 -11.717 1.00 91.94 87 VAL A CA 1
ATOM 704 C C . VAL A 1 87 ? -5.539 -1.953 -12.273 1.00 91.94 87 VAL A C 1
ATOM 706 O O . VAL A 1 87 ? -4.861 -1.993 -13.296 1.00 91.94 87 VAL A O 1
ATOM 709 N N . GLU A 1 88 ? -5.710 -0.826 -11.584 1.00 89.69 88 GLU A N 1
ATOM 710 C CA . GLU A 1 88 ? -5.099 0.448 -11.982 1.00 89.69 88 GLU A CA 1
ATOM 711 C C . GLU A 1 88 ? -3.565 0.395 -11.957 1.00 89.69 88 GLU A C 1
ATOM 713 O O . GLU A 1 88 ? -2.926 0.892 -12.880 1.00 89.69 88 GLU A O 1
ATOM 718 N N . ALA A 1 89 ? -2.959 -0.249 -10.954 1.00 87.56 89 ALA A N 1
ATOM 719 C CA . ALA A 1 89 ? -1.505 -0.407 -10.885 1.00 87.56 89 ALA A CA 1
ATOM 720 C C . ALA A 1 89 ? -0.946 -1.215 -12.073 1.00 87.56 89 ALA A C 1
ATOM 722 O O . ALA A 1 89 ? 0.102 -0.864 -12.616 1.00 87.56 89 ALA A O 1
ATOM 723 N N . VAL A 1 90 ? -1.659 -2.262 -12.506 1.00 86.94 90 VAL A N 1
ATOM 724 C CA . VAL A 1 90 ? -1.295 -3.046 -13.698 1.00 86.94 90 VAL A CA 1
ATOM 725 C C . VAL A 1 90 ? -1.443 -2.208 -14.970 1.00 86.94 90 VAL A C 1
ATOM 727 O O . VAL A 1 90 ? -0.521 -2.154 -15.776 1.00 86.94 90 VAL A O 1
ATOM 730 N N . GLN A 1 91 ? -2.553 -1.483 -15.123 1.00 87.06 91 GLN A N 1
ATOM 731 C CA . GLN A 1 91 ? -2.775 -0.625 -16.292 1.00 87.06 91 GLN A CA 1
ATOM 732 C C . GLN A 1 91 ? -1.714 0.474 -16.422 1.00 87.06 91 GLN A C 1
ATOM 734 O O . GLN A 1 91 ? -1.221 0.731 -17.519 1.00 87.06 91 GLN A O 1
ATOM 739 N N . LEU A 1 92 ? -1.335 1.109 -15.310 1.00 84.06 92 LEU A N 1
ATOM 740 C CA . LEU A 1 92 ? -0.277 2.121 -15.300 1.00 84.06 92 LEU A CA 1
ATOM 741 C C . LEU A 1 92 ? 1.067 1.538 -15.745 1.00 84.06 92 LEU A C 1
ATOM 743 O O . LEU A 1 92 ? 1.784 2.164 -16.524 1.00 84.06 92 LEU A O 1
ATOM 747 N N . HIS A 1 93 ? 1.389 0.328 -15.293 1.00 82.00 93 HIS A N 1
ATOM 748 C CA . HIS A 1 93 ? 2.599 -0.371 -15.708 1.00 82.00 93 HIS A CA 1
ATOM 749 C C . HIS A 1 93 ? 2.618 -0.671 -17.217 1.00 82.00 93 HIS A C 1
ATOM 751 O O . HIS A 1 93 ? 3.634 -0.454 -17.884 1.00 82.00 93 HIS A O 1
ATOM 757 N N . ASP A 1 94 ? 1.490 -1.111 -17.773 1.00 82.25 94 ASP A N 1
ATOM 758 C CA . ASP A 1 94 ? 1.358 -1.403 -19.205 1.00 82.25 94 ASP A CA 1
ATOM 759 C C . ASP A 1 94 ? 1.498 -0.136 -20.064 1.00 82.25 94 ASP A C 1
ATOM 761 O O . ASP A 1 94 ? 2.134 -0.159 -21.118 1.00 82.25 94 ASP A O 1
ATOM 765 N N . ILE A 1 95 ? 0.948 0.994 -19.609 1.00 81.94 95 ILE A N 1
ATOM 766 C CA . ILE A 1 95 ? 1.068 2.283 -20.308 1.00 81.94 95 ILE A CA 1
ATOM 767 C C . ILE A 1 95 ? 2.530 2.745 -20.347 1.00 81.94 95 ILE A C 1
ATOM 769 O O . ILE A 1 95 ? 3.023 3.143 -21.405 1.00 81.94 95 ILE A O 1
ATOM 773 N N . ILE A 1 96 ? 3.228 2.670 -19.210 1.00 76.38 96 ILE A N 1
ATOM 774 C CA . ILE A 1 96 ? 4.620 3.120 -19.088 1.00 76.38 96 ILE A CA 1
ATOM 775 C C . ILE A 1 96 ? 5.538 2.243 -19.945 1.00 76.38 96 ILE A C 1
ATOM 777 O O . ILE A 1 96 ? 6.268 2.767 -20.786 1.00 76.38 96 ILE A O 1
ATOM 781 N N . SER A 1 97 ? 5.425 0.918 -19.830 1.00 73.12 97 SER A N 1
ATOM 782 C CA . SER A 1 97 ? 6.243 -0.022 -20.612 1.00 73.12 97 SER A CA 1
ATOM 783 C C . SER A 1 97 ? 6.000 0.069 -22.125 1.00 73.12 97 SER A C 1
ATOM 785 O O . SER A 1 97 ? 6.933 -0.041 -22.921 1.00 73.12 97 SER A O 1
ATOM 787 N N . LYS A 1 98 ? 4.761 0.331 -22.557 1.00 70.69 98 LYS A N 1
ATOM 788 C CA . LYS A 1 98 ? 4.435 0.480 -23.984 1.00 70.69 98 LYS A CA 1
ATOM 789 C C . LYS A 1 98 ? 4.956 1.789 -24.588 1.00 70.69 98 LYS A C 1
ATOM 791 O O . LYS A 1 98 ? 5.219 1.841 -25.795 1.00 70.69 98 LYS A O 1
ATOM 796 N N . SER A 1 99 ? 5.122 2.836 -23.777 1.00 64.69 99 SER A N 1
ATOM 797 C CA . SER A 1 99 ? 5.643 4.130 -24.240 1.00 64.69 99 SER A CA 1
ATOM 798 C C . SER A 1 99 ? 7.107 4.042 -24.696 1.00 64.69 99 SER A C 1
ATOM 800 O O . SER A 1 99 ? 7.465 4.627 -25.720 1.00 64.69 99 SER A O 1
ATOM 802 N N . GLU A 1 100 ? 7.917 3.217 -24.027 1.00 59.41 100 GLU A N 1
ATOM 803 C CA . GLU A 1 100 ? 9.325 2.993 -24.375 1.00 59.41 100 GLU A CA 1
ATOM 804 C C . GLU A 1 100 ? 9.467 2.268 -25.725 1.00 59.41 100 GLU A C 1
ATOM 806 O O . GLU A 1 100 ? 10.230 2.701 -26.590 1.00 59.41 100 GLU A O 1
ATOM 811 N N . GLY A 1 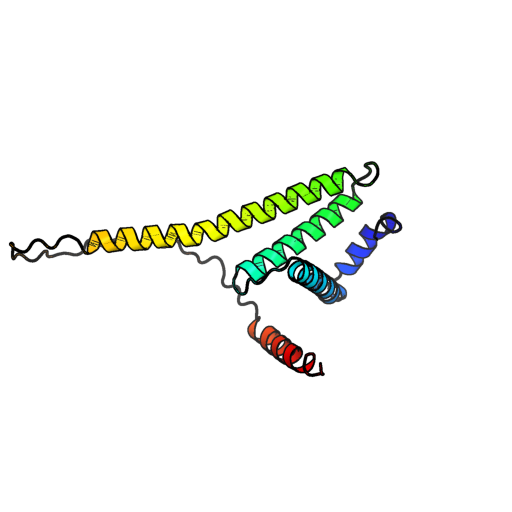101 ? 8.658 1.228 -25.969 1.00 54.47 101 GLY A N 1
ATOM 812 C CA . GLY A 1 101 ? 8.683 0.473 -27.230 1.00 54.47 101 GLY A CA 1
ATOM 813 C C . GLY A 1 101 ? 8.143 1.246 -28.441 1.00 54.47 101 GLY A C 1
ATOM 814 O O . GLY A 1 101 ? 8.607 1.056 -29.565 1.00 54.47 101 GLY A O 1
ATOM 815 N N . THR A 1 102 ? 7.192 2.159 -28.224 1.00 55.22 102 THR A N 1
ATOM 816 C CA . THR A 1 102 ? 6.599 2.970 -29.305 1.00 55.22 102 THR A CA 1
ATOM 817 C C . THR A 1 102 ? 7.515 4.135 -29.707 1.00 55.22 102 THR A C 1
ATOM 819 O O . THR A 1 102 ? 7.562 4.515 -30.877 1.00 55.22 102 THR A O 1
ATOM 822 N N . SER A 1 103 ? 8.300 4.662 -28.760 1.00 51.31 103 SER A N 1
ATOM 823 C CA . SER A 1 103 ? 9.279 5.729 -29.008 1.00 51.31 103 SER A CA 1
ATOM 824 C C . SER A 1 103 ? 10.451 5.253 -29.877 1.00 51.31 103 SER A C 1
ATOM 826 O O . SER A 1 103 ? 10.902 5.982 -30.759 1.00 51.31 103 SER A O 1
ATOM 828 N N . GLN A 1 104 ? 10.900 4.004 -29.707 1.00 52.38 104 GLN A N 1
ATOM 829 C CA . GLN A 1 104 ? 12.002 3.451 -30.501 1.00 52.38 104 GLN A CA 1
ATOM 830 C C . GLN A 1 104 ? 11.607 3.221 -31.972 1.00 52.38 104 GLN A C 1
ATOM 832 O O . GLN A 1 104 ? 12.340 3.614 -32.874 1.00 52.38 104 GLN A O 1
ATOM 837 N N . ALA A 1 105 ? 10.398 2.706 -32.226 1.00 53.66 105 ALA A N 1
ATOM 838 C CA . ALA A 1 105 ? 9.887 2.519 -33.587 1.00 53.66 105 ALA A CA 1
ATOM 839 C C . ALA A 1 105 ? 9.719 3.850 -34.351 1.00 53.66 105 ALA A C 1
ATOM 841 O O . ALA A 1 105 ? 9.970 3.916 -35.556 1.00 53.66 105 ALA A O 1
ATOM 842 N N . ALA A 1 106 ? 9.343 4.930 -33.656 1.00 57.47 106 ALA A N 1
ATOM 843 C CA . ALA A 1 106 ? 9.281 6.270 -34.241 1.00 57.47 106 ALA A CA 1
ATOM 844 C C . ALA A 1 106 ? 10.682 6.850 -34.522 1.00 57.47 106 ALA A C 1
ATOM 846 O O . ALA A 1 106 ? 10.889 7.440 -35.583 1.00 57.47 106 ALA A O 1
ATOM 847 N N . LYS A 1 107 ? 11.658 6.634 -33.624 1.00 56.53 107 LYS A N 1
ATOM 848 C CA . LYS A 1 107 ? 13.062 7.041 -33.827 1.00 56.53 107 LYS A CA 1
ATOM 849 C C . LYS A 1 107 ? 13.685 6.354 -35.050 1.00 56.53 107 LYS A C 1
ATOM 851 O O . LYS A 1 107 ? 14.272 7.037 -35.888 1.00 56.53 107 LYS A O 1
ATOM 856 N N . ASP A 1 108 ? 13.475 5.048 -35.207 1.00 55.81 108 ASP A N 1
ATOM 857 C CA . ASP A 1 108 ? 14.030 4.268 -36.325 1.00 55.81 108 ASP A CA 1
ATOM 858 C C . ASP A 1 108 ? 13.350 4.607 -37.671 1.00 55.81 108 ASP A C 1
ATOM 860 O O . ASP A 1 108 ? 13.988 4.621 -38.731 1.00 55.81 108 ASP A O 1
ATOM 864 N N . THR A 1 109 ? 12.062 4.966 -37.644 1.00 61.12 109 THR A N 1
ATOM 865 C CA . THR A 1 109 ? 11.318 5.395 -38.844 1.00 61.12 109 THR A CA 1
ATOM 866 C C . THR A 1 109 ? 11.743 6.792 -39.313 1.00 61.12 109 THR A C 1
ATOM 868 O O . THR A 1 109 ? 11.906 7.011 -40.510 1.00 61.12 109 THR A O 1
ATOM 871 N N . ILE A 1 110 ? 11.988 7.738 -38.399 1.00 57.19 110 ILE A N 1
ATOM 872 C CA . ILE A 1 110 ? 12.445 9.091 -38.769 1.00 57.19 110 ILE A CA 1
ATOM 873 C C . ILE A 1 110 ? 13.881 9.057 -39.316 1.00 57.19 110 ILE A C 1
ATOM 875 O O . ILE A 1 110 ? 14.178 9.753 -40.288 1.00 57.19 110 ILE A O 1
ATOM 879 N N . GLN A 1 111 ? 14.763 8.218 -38.759 1.00 57.56 111 GLN A N 1
ATOM 880 C CA . GLN A 1 111 ? 16.131 8.100 -39.273 1.00 57.56 111 GLN A CA 1
ATOM 881 C C . GLN A 1 111 ? 16.198 7.415 -40.644 1.00 57.56 111 GLN A C 1
ATOM 883 O O . GLN A 1 111 ? 16.936 7.877 -41.509 1.00 57.56 111 GLN A O 1
ATOM 888 N N . SER A 1 112 ? 15.409 6.366 -40.893 1.00 52.12 112 SER A N 1
ATOM 889 C CA . SER A 1 112 ? 15.445 5.627 -42.170 1.00 52.12 112 SER A CA 1
ATOM 890 C C . SER A 1 112 ? 14.892 6.408 -43.373 1.00 52.12 112 SER A C 1
ATOM 892 O O . SER A 1 112 ? 15.331 6.186 -44.507 1.00 52.12 112 SER A O 1
ATOM 894 N N . VAL A 1 113 ? 14.007 7.383 -43.135 1.00 56.97 113 VAL A N 1
ATOM 895 C CA . VAL A 1 113 ? 13.543 8.332 -44.165 1.00 56.97 113 VAL A CA 1
ATOM 896 C C . VAL A 1 113 ? 14.659 9.299 -44.587 1.00 56.97 113 VAL A C 1
ATOM 898 O O . VAL A 1 113 ? 14.713 9.692 -45.749 1.00 56.97 113 VAL A O 1
ATOM 901 N N . PHE A 1 114 ? 15.609 9.620 -43.701 1.00 54.75 114 PHE A N 1
ATOM 902 C CA . PHE A 1 114 ? 16.728 10.521 -44.010 1.00 54.75 114 PHE A CA 1
ATOM 903 C C . PHE A 1 114 ? 17.855 9.882 -44.840 1.00 54.75 114 PHE A C 1
ATOM 905 O O . PHE A 1 114 ? 18.629 10.603 -45.465 1.00 54.75 114 PHE A O 1
ATOM 912 N N . ILE A 1 115 ? 17.949 8.549 -44.890 1.00 53.56 115 ILE A N 1
ATOM 913 C CA . ILE A 1 115 ? 19.004 7.828 -45.634 1.00 53.56 115 ILE A CA 1
ATOM 914 C C . ILE A 1 115 ? 18.537 7.210 -46.958 1.00 53.56 115 ILE A C 1
ATOM 916 O O . ILE A 1 115 ? 19.370 6.705 -47.709 1.00 53.56 115 ILE A O 1
ATOM 920 N N . THR A 1 116 ? 17.248 7.292 -47.303 1.00 54.69 116 THR A N 1
ATOM 921 C CA . THR A 1 116 ? 16.705 6.645 -48.515 1.00 54.69 116 THR A CA 1
ATOM 922 C C . THR A 1 116 ? 16.281 7.646 -49.592 1.00 54.69 116 THR A C 1
ATOM 924 O O . THR A 1 116 ? 15.200 7.549 -50.161 1.00 54.69 116 THR A O 1
ATOM 927 N N . VAL A 1 117 ? 17.163 8.588 -49.930 1.00 43.62 117 VAL A N 1
ATOM 928 C CA . VAL A 1 117 ? 17.198 9.153 -51.288 1.00 43.62 117 VAL A CA 1
ATOM 929 C C . VAL A 1 117 ? 18.639 9.097 -51.779 1.00 43.62 117 VAL A C 1
ATOM 931 O O . VAL A 1 117 ? 19.413 10.042 -51.655 1.00 43.62 117 VAL A O 1
ATOM 934 N N . LYS A 1 118 ? 19.007 7.936 -52.320 1.00 45.09 118 LYS A N 1
ATOM 935 C CA . LYS A 1 118 ? 20.157 7.789 -53.207 1.00 45.09 118 LYS A CA 1
ATOM 936 C C . LYS A 1 118 ? 19.681 7.065 -54.459 1.00 45.09 118 LYS A C 1
ATOM 938 O O . LYS A 1 118 ? 19.663 5.840 -54.481 1.00 45.09 118 LYS A O 1
ATOM 943 N N . ASP A 1 119 ? 19.303 7.843 -55.469 1.00 42.31 119 ASP A N 1
ATOM 944 C CA . ASP A 1 119 ? 19.311 7.396 -56.863 1.00 42.31 119 ASP A CA 1
ATOM 945 C C . ASP A 1 119 ? 20.579 7.965 -57.544 1.00 42.31 119 ASP A C 1
ATOM 947 O O . ASP A 1 119 ? 21.029 9.054 -57.173 1.00 42.31 119 ASP A O 1
ATOM 951 N N . PRO A 1 120 ? 21.230 7.222 -58.458 1.00 43.38 120 PRO A N 1
ATOM 952 C CA . PRO A 1 120 ? 22.658 7.357 -58.757 1.00 43.38 120 PRO A CA 1
ATOM 953 C C . PRO A 1 120 ? 23.049 8.388 -59.832 1.00 43.38 120 PRO A C 1
ATOM 955 O O . PRO A 1 120 ? 24.215 8.407 -60.211 1.00 43.38 120 PRO A O 1
ATOM 958 N N . ASP A 1 121 ? 22.156 9.265 -60.292 1.00 47.16 121 ASP A N 1
ATOM 959 C CA . ASP A 1 121 ? 22.443 10.199 -61.394 1.00 47.16 121 ASP A CA 1
ATOM 960 C C . ASP A 1 121 ? 21.937 11.619 -61.101 1.00 47.16 121 ASP A C 1
ATOM 962 O O . ASP A 1 121 ? 20.890 12.037 -61.579 1.00 47.16 121 ASP A O 1
ATOM 966 N N . SER A 1 122 ? 22.693 12.392 -60.321 1.00 42.00 122 SER A N 1
ATOM 967 C CA . SER A 1 122 ? 22.722 13.858 -60.450 1.00 42.00 122 SER A CA 1
ATOM 968 C C . SER A 1 122 ? 23.721 14.435 -59.458 1.00 42.00 122 SER A C 1
ATOM 970 O O . SER A 1 122 ? 23.431 14.604 -58.273 1.00 42.00 122 SER A O 1
ATOM 972 N N . GLY A 1 123 ? 24.917 14.762 -59.943 1.00 49.38 123 GLY A N 1
ATOM 973 C CA . GLY A 1 123 ? 25.785 15.678 -59.225 1.00 49.38 123 GLY A CA 1
ATOM 974 C C . GLY A 1 123 ? 25.137 17.055 -59.216 1.00 49.38 123 GLY A C 1
ATOM 975 O O . GLY A 1 123 ? 25.059 17.664 -60.273 1.00 49.38 123 GLY A O 1
ATOM 976 N N . GLN A 1 124 ? 24.678 17.521 -58.055 1.00 41.75 124 GLN A N 1
ATOM 977 C CA . GLN A 1 124 ? 24.814 18.905 -57.598 1.00 41.75 124 GLN A CA 1
ATOM 978 C C . GLN A 1 124 ? 24.527 19.002 -56.093 1.00 41.75 124 GLN A C 1
ATOM 980 O O . GLN A 1 124 ? 23.628 18.382 -55.535 1.00 41.75 124 GLN A O 1
ATOM 985 N N . GLU A 1 125 ? 25.399 19.775 -55.466 1.00 48.69 125 GLU A N 1
ATOM 986 C CA . GLU A 1 125 ? 25.610 20.032 -54.050 1.00 48.69 125 GLU A CA 1
ATOM 987 C C . GLU A 1 125 ? 24.494 20.927 -53.483 1.00 48.69 125 GLU A C 1
ATOM 989 O O . GLU A 1 125 ? 24.307 22.050 -53.953 1.00 48.69 125 GLU A O 1
ATOM 994 N N . ILE A 1 126 ? 23.757 20.472 -52.462 1.00 42.16 126 ILE A N 1
ATOM 995 C CA . ILE A 1 126 ? 22.765 21.330 -51.796 1.00 42.16 126 ILE A CA 1
ATOM 996 C C . ILE A 1 126 ? 23.446 22.081 -50.654 1.00 42.16 126 ILE A C 1
ATOM 998 O O . ILE A 1 126 ? 23.579 21.606 -49.527 1.00 42.16 126 ILE A O 1
ATOM 1002 N N . ARG A 1 127 ? 23.865 23.302 -50.985 1.00 39.06 127 ARG A N 1
ATOM 1003 C CA . ARG A 1 127 ? 24.138 24.379 -50.037 1.00 39.06 127 ARG A CA 1
ATOM 1004 C C . ARG A 1 127 ? 22.840 24.792 -49.336 1.00 39.06 127 ARG A C 1
ATOM 1006 O O . ARG A 1 127 ? 22.006 25.445 -49.952 1.00 39.06 127 ARG A O 1
ATOM 1013 N N . ASN A 1 128 ? 22.707 24.437 -48.061 1.00 40.62 128 ASN A N 1
ATOM 1014 C CA . ASN A 1 128 ? 22.508 25.338 -46.912 1.00 40.62 128 ASN A CA 1
ATOM 1015 C C . ASN A 1 128 ? 21.634 24.722 -45.802 1.00 40.62 128 ASN A C 1
ATOM 1017 O O . ASN A 1 128 ? 20.690 23.987 -46.088 1.00 40.62 128 ASN A O 1
ATOM 1021 N N . PRO A 1 129 ? 21.955 25.037 -44.533 1.00 46.72 129 PRO A N 1
ATOM 1022 C CA . P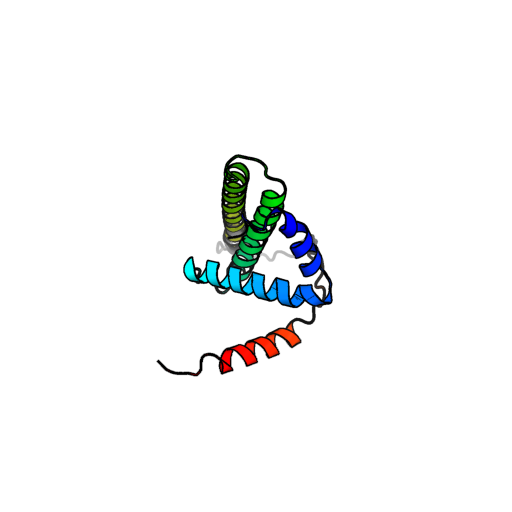RO A 1 129 ? 21.355 24.425 -43.358 1.00 46.72 129 PRO A CA 1
ATOM 1023 C C . PRO A 1 129 ? 19.984 25.043 -43.071 1.00 46.72 129 PRO A C 1
ATOM 1025 O O . PRO A 1 129 ? 19.866 26.258 -42.925 1.00 46.72 129 PRO A O 1
ATOM 1028 N N . VAL A 1 130 ? 18.949 24.212 -42.953 1.00 39.69 130 VAL A N 1
ATOM 1029 C CA . VAL A 1 130 ? 17.722 24.624 -42.266 1.00 39.69 130 VAL A CA 1
ATOM 1030 C C . VAL A 1 130 ? 17.930 24.316 -40.792 1.00 39.69 130 VAL A C 1
ATOM 1032 O O . VAL A 1 130 ? 17.924 23.165 -40.365 1.00 39.69 130 VAL A O 1
ATOM 1035 N N . GLU A 1 131 ? 18.191 25.384 -40.053 1.00 46.28 131 GLU A N 1
ATOM 1036 C CA . GLU A 1 131 ? 18.174 25.469 -38.602 1.00 46.28 131 GLU A CA 1
ATOM 1037 C C . GLU A 1 131 ? 16.815 24.972 -38.094 1.00 46.28 131 GLU A C 1
ATOM 1039 O O . GLU A 1 131 ? 15.799 25.661 -38.189 1.00 46.28 131 GLU A O 1
ATOM 1044 N N . ILE A 1 132 ? 16.776 23.730 -37.607 1.00 40.72 132 ILE A N 1
ATOM 1045 C CA . ILE A 1 132 ? 15.661 23.268 -36.788 1.00 40.72 132 ILE A CA 1
ATOM 1046 C C . ILE A 1 132 ? 15.962 23.766 -35.389 1.00 40.72 132 ILE A C 1
ATOM 1048 O O . ILE A 1 132 ? 16.841 23.258 -34.697 1.00 40.72 132 ILE A O 1
ATOM 1052 N N . GLN A 1 133 ? 15.226 24.800 -35.017 1.00 32.19 133 GLN A N 1
ATOM 1053 C CA . GLN A 1 133 ? 15.109 25.270 -33.657 1.00 32.19 133 GLN A CA 1
ATOM 1054 C C . GLN A 1 133 ? 14.785 24.069 -32.764 1.00 32.19 133 GLN A C 1
ATOM 1056 O O . GLN A 1 133 ? 13.726 23.452 -32.907 1.00 32.19 133 GLN A O 1
ATOM 1061 N N . GLU A 1 134 ? 15.719 23.712 -31.881 1.00 38.91 134 GLU A N 1
ATOM 1062 C CA . GLU A 1 134 ? 15.432 22.844 -30.751 1.00 38.91 134 GLU A CA 1
ATOM 1063 C C . GLU A 1 134 ? 14.242 23.455 -30.009 1.00 38.91 134 GLU A C 1
ATOM 1065 O O . GLU A 1 134 ? 14.372 24.430 -29.270 1.00 38.91 134 GLU A O 1
ATOM 1070 N N . LEU A 1 135 ? 13.056 22.877 -30.177 1.00 34.59 135 LEU A N 1
ATOM 1071 C CA . LEU A 1 135 ? 12.108 22.864 -29.080 1.00 34.59 135 LEU A CA 1
ATOM 1072 C C . LEU A 1 135 ? 12.687 21.875 -28.074 1.00 34.59 135 LEU A C 1
ATOM 1074 O O . LEU A 1 135 ? 12.320 20.700 -28.046 1.00 34.59 135 LEU A O 1
ATOM 1078 N N . SER A 1 136 ? 13.645 22.381 -27.290 1.00 30.64 136 SER A N 1
ATOM 1079 C CA . SER A 1 136 ? 13.956 21.832 -25.984 1.00 30.64 136 SER A CA 1
ATOM 1080 C C . SER A 1 136 ? 12.635 21.808 -25.227 1.00 30.64 136 SER A C 1
ATOM 1082 O O . SER A 1 136 ? 12.133 22.828 -24.752 1.00 30.64 136 SER A O 1
ATOM 1084 N N . ILE A 1 137 ? 12.009 20.635 -25.173 1.00 33.91 137 ILE A N 1
ATOM 1085 C CA . ILE A 1 137 ? 11.258 20.300 -23.979 1.00 33.91 137 ILE A CA 1
ATOM 1086 C C . ILE A 1 137 ? 12.362 20.072 -22.961 1.00 33.91 137 ILE A C 1
ATOM 1088 O O . ILE A 1 137 ? 12.913 18.975 -22.884 1.00 33.91 137 ILE A O 1
ATOM 1092 N N . ASP A 1 138 ? 12.711 21.145 -22.250 1.00 28.88 138 ASP A N 1
ATOM 1093 C CA . ASP A 1 138 ? 13.477 21.068 -21.019 1.00 28.88 138 ASP A CA 1
ATOM 1094 C C . ASP A 1 138 ? 12.676 20.163 -20.087 1.00 28.88 138 ASP A C 1
ATOM 1096 O O . ASP A 1 138 ? 11.794 20.585 -19.337 1.00 28.88 138 ASP A O 1
ATOM 1100 N N . SER A 1 139 ? 12.988 18.874 -20.136 1.00 38.62 139 SER A N 1
ATOM 110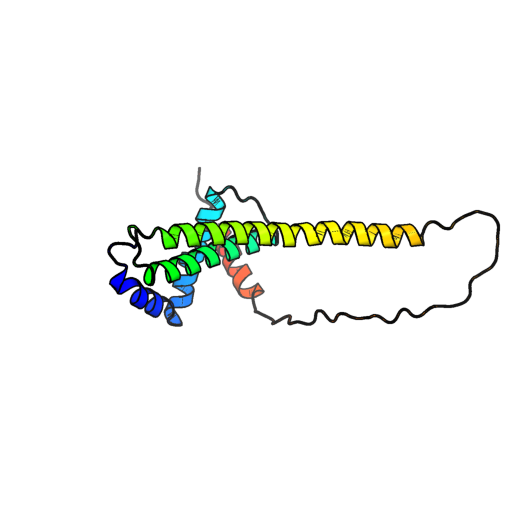1 C CA . SER A 1 139 ? 12.814 17.973 -19.015 1.00 38.62 139 SER A CA 1
ATOM 1102 C C . SER A 1 139 ? 13.886 18.304 -17.978 1.00 38.62 139 SER A C 1
ATOM 1104 O O . SER A 1 139 ? 14.676 17.444 -17.605 1.00 38.62 139 SER A O 1
ATOM 1106 N N . ASP A 1 140 ? 13.913 19.557 -17.530 1.00 32.53 140 ASP A N 1
ATOM 1107 C CA . ASP A 1 140 ? 14.469 19.920 -16.239 1.00 32.53 140 ASP A CA 1
ATOM 1108 C C . ASP A 1 140 ? 13.294 20.094 -15.274 1.00 32.53 140 ASP A C 1
ATOM 1110 O O . ASP A 1 140 ? 12.828 21.185 -14.949 1.00 32.53 140 ASP A O 1
ATOM 1114 N N . VAL A 1 141 ? 12.745 18.951 -14.865 1.00 38.81 141 VAL A N 1
ATOM 1115 C CA . VAL A 1 141 ? 12.090 18.849 -13.565 1.00 38.81 141 VAL A CA 1
ATOM 1116 C C . VAL A 1 141 ? 12.986 17.964 -12.719 1.00 38.81 141 VAL A C 1
ATOM 1118 O O . VAL A 1 141 ? 12.749 16.772 -12.553 1.00 38.81 141 VAL A O 1
ATOM 1121 N N . ASN A 1 142 ? 14.000 18.621 -12.164 1.00 34.62 142 ASN A N 1
ATOM 1122 C CA . ASN A 1 142 ? 14.636 18.293 -10.902 1.00 34.62 142 ASN A CA 1
ATOM 1123 C C . ASN A 1 142 ? 15.299 16.914 -10.832 1.00 34.62 142 ASN A C 1
ATOM 1125 O O . ASN A 1 142 ? 14.810 15.977 -10.195 1.00 34.62 142 ASN A O 1
ATOM 1129 N N . GLU A 1 143 ? 16.543 16.893 -11.290 1.00 37.03 143 GLU A N 1
ATOM 1130 C CA . GLU A 1 143 ? 17.613 16.294 -10.499 1.00 37.03 143 GLU A CA 1
ATOM 1131 C C . GLU A 1 143 ? 17.672 17.012 -9.129 1.00 37.03 143 GLU A C 1
ATOM 1133 O O . GLU A 1 143 ? 18.433 17.949 -8.899 1.00 37.03 143 GLU A O 1
ATOM 1138 N N . VAL A 1 144 ? 16.819 16.607 -8.179 1.00 37.28 144 VAL A N 1
ATOM 1139 C CA . VAL A 1 144 ? 17.138 16.834 -6.764 1.00 37.28 144 VAL A CA 1
ATOM 1140 C C . VAL A 1 144 ? 18.315 15.909 -6.465 1.00 37.28 144 VAL A C 1
ATOM 1142 O O . VAL A 1 144 ? 18.159 14.695 -6.632 1.00 37.28 144 VAL A O 1
ATOM 1145 N N . PRO A 1 145 ? 19.472 16.406 -5.990 1.00 33.78 145 PRO A N 1
ATOM 1146 C CA . PRO A 1 145 ? 20.550 15.533 -5.573 1.00 33.78 145 PRO A CA 1
ATOM 1147 C C . PRO A 1 145 ? 20.127 14.919 -4.240 1.00 33.78 145 PRO A C 1
ATOM 1149 O O . PRO A 1 145 ? 20.431 15.432 -3.164 1.00 33.78 145 PRO A O 1
ATOM 1152 N N . VAL A 1 146 ? 19.365 13.829 -4.287 1.00 43.59 146 VAL A N 1
ATOM 1153 C CA . VAL A 1 146 ? 19.183 12.984 -3.113 1.00 43.59 146 VAL A CA 1
ATOM 1154 C C . VAL A 1 146 ? 20.485 12.195 -2.980 1.00 43.59 146 VAL A C 1
ATOM 1156 O O . VAL A 1 146 ? 20.831 11.462 -3.912 1.00 43.59 146 VAL A O 1
ATOM 1159 N N . PRO A 1 147 ? 21.238 12.332 -1.872 1.00 41.69 147 PRO A N 1
ATOM 1160 C CA . PRO A 1 147 ? 22.513 11.650 -1.680 1.00 41.69 147 PRO A CA 1
ATOM 1161 C C . PRO A 1 147 ? 22.262 10.148 -1.485 1.00 41.69 147 PRO A C 1
ATOM 1163 O O . PRO A 1 147 ? 22.245 9.629 -0.372 1.00 41.69 147 PRO A O 1
ATOM 1166 N N . THR A 1 148 ? 22.022 9.441 -2.587 1.00 47.03 148 THR A N 1
ATOM 1167 C CA . THR A 1 148 ? 21.605 8.030 -2.588 1.00 47.03 148 THR A CA 1
ATOM 1168 C C . THR A 1 148 ? 22.802 7.095 -2.796 1.00 47.03 148 THR A C 1
ATOM 1170 O O . THR A 1 148 ? 22.768 5.939 -2.376 1.00 47.03 148 THR A O 1
ATOM 1173 N N . GLU A 1 149 ? 23.922 7.618 -3.305 1.00 40.00 149 GLU A N 1
ATOM 1174 C CA . GLU A 1 149 ? 25.194 6.890 -3.459 1.00 40.00 149 GLU A CA 1
ATOM 1175 C C . GLU A 1 149 ? 25.881 6.554 -2.118 1.00 40.00 149 GLU A C 1
ATOM 1177 O O . GLU A 1 149 ? 26.655 5.599 -2.030 1.00 40.00 149 GLU A O 1
ATOM 1182 N N . VAL A 1 150 ? 25.556 7.262 -1.027 1.00 45.69 150 VAL A N 1
ATOM 1183 C CA . VAL A 1 150 ? 26.109 6.955 0.310 1.00 45.69 150 VAL A CA 1
ATOM 1184 C C . VAL A 1 150 ? 25.309 5.851 1.019 1.00 45.69 150 VAL A C 1
ATOM 1186 O O . VAL A 1 150 ? 25.886 5.037 1.738 1.00 45.69 150 VAL A O 1
ATOM 1189 N N . ILE A 1 151 ? 23.997 5.742 0.770 1.00 46.09 151 ILE A N 1
ATOM 1190 C CA . ILE A 1 151 ? 23.142 4.719 1.404 1.00 46.09 151 ILE A CA 1
ATOM 1191 C C . I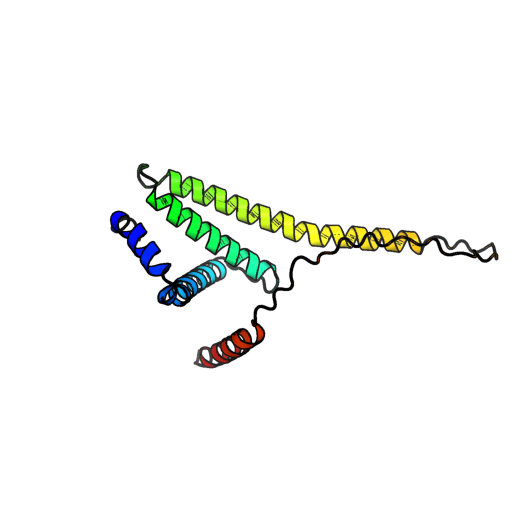LE A 1 151 ? 23.177 3.397 0.617 1.00 46.09 151 ILE A C 1
ATOM 1193 O O . ILE A 1 151 ? 23.196 2.320 1.220 1.00 46.09 151 ILE A O 1
ATOM 1197 N N . LEU A 1 152 ? 23.273 3.444 -0.718 1.00 45.69 152 LEU A N 1
ATOM 1198 C CA . LEU A 1 152 ? 23.335 2.234 -1.550 1.00 45.69 152 LEU A CA 1
ATOM 1199 C C . LEU A 1 152 ? 24.643 1.451 -1.384 1.00 45.69 152 LEU A C 1
ATOM 1201 O O . LEU A 1 152 ? 24.607 0.219 -1.392 1.00 45.69 152 LEU A O 1
ATOM 1205 N N . ASN A 1 153 ? 25.771 2.124 -1.138 1.00 42.16 153 ASN A N 1
ATOM 1206 C CA . ASN A 1 153 ? 27.036 1.440 -0.853 1.00 42.16 153 ASN A CA 1
ATOM 1207 C C . ASN A 1 153 ? 27.057 0.785 0.543 1.00 42.16 153 ASN A C 1
ATOM 1209 O O . ASN A 1 153 ? 27.660 -0.275 0.710 1.00 42.16 153 ASN A O 1
ATOM 1213 N N . HIS A 1 154 ? 26.321 1.320 1.527 1.00 43.16 154 HIS A N 1
ATOM 1214 C CA . HIS A 1 154 ? 26.135 0.657 2.827 1.00 43.16 154 HIS A CA 1
ATOM 1215 C C . HIS A 1 154 ? 25.124 -0.506 2.780 1.00 43.16 154 HIS A C 1
ATOM 1217 O O . HIS A 1 154 ? 25.333 -1.522 3.443 1.00 43.16 154 HIS A O 1
ATOM 1223 N N . LEU A 1 155 ? 24.077 -0.431 1.948 1.00 43.69 155 LEU A N 1
ATOM 1224 C CA . LEU A 1 155 ? 23.091 -1.516 1.808 1.00 43.69 155 LEU A CA 1
ATOM 1225 C C . LEU A 1 155 ? 23.568 -2.673 0.914 1.00 43.69 155 LEU A C 1
ATOM 1227 O O . LEU A 1 155 ? 23.260 -3.832 1.206 1.00 43.69 155 LEU A O 1
ATOM 1231 N N . LYS A 1 156 ? 24.361 -2.405 -0.135 1.00 44.84 156 LYS A N 1
ATOM 1232 C CA . LYS A 1 156 ? 25.006 -3.469 -0.930 1.00 44.84 156 LYS A CA 1
ATOM 1233 C C . LYS A 1 156 ? 26.092 -4.201 -0.136 1.00 44.84 156 LYS A C 1
ATOM 1235 O O . LYS A 1 156 ? 26.184 -5.421 -0.246 1.00 44.84 156 LYS A O 1
ATOM 1240 N N . SER A 1 157 ? 26.838 -3.492 0.716 1.00 43.28 157 SER A N 1
ATOM 1241 C CA . SER A 1 157 ? 27.810 -4.104 1.637 1.00 43.28 157 SER A CA 1
ATOM 1242 C C . SER A 1 157 ? 27.129 -5.019 2.674 1.00 43.28 157 SER A C 1
ATOM 1244 O O . SER A 1 157 ? 27.597 -6.126 2.935 1.00 43.28 157 SER A O 1
ATOM 1246 N N . GLY A 1 158 ? 25.948 -4.636 3.178 1.00 41.66 158 GLY A N 1
ATOM 1247 C CA . GLY A 1 158 ? 25.171 -5.454 4.118 1.00 41.66 158 GLY A CA 1
ATOM 1248 C C . GLY A 1 158 ? 24.515 -6.705 3.514 1.00 41.66 158 GLY A C 1
ATOM 1249 O O . GLY A 1 158 ? 24.346 -7.699 4.214 1.00 41.66 158 GLY A O 1
ATOM 1250 N N . ARG A 1 159 ? 24.173 -6.714 2.216 1.00 49.47 159 ARG A N 1
ATOM 1251 C CA . ARG A 1 159 ? 23.496 -7.865 1.578 1.00 49.47 159 ARG A CA 1
ATOM 1252 C C . ARG A 1 159 ? 24.455 -9.019 1.228 1.00 49.47 159 ARG A C 1
ATOM 1254 O O . ARG A 1 159 ? 24.017 -10.163 1.172 1.00 49.47 159 ARG A O 1
ATOM 1261 N N . SER A 1 160 ? 25.759 -8.752 1.080 1.00 41.34 160 SER A N 1
ATOM 1262 C CA . SER A 1 160 ? 26.783 -9.789 0.841 1.00 41.34 160 SER A CA 1
ATOM 1263 C C . SER A 1 160 ? 27.216 -10.546 2.106 1.00 41.34 160 SER A C 1
ATOM 1265 O O . SER A 1 160 ? 27.819 -11.609 1.993 1.00 41.34 160 SER A O 1
ATOM 1267 N N . SER A 1 161 ? 26.929 -10.026 3.304 1.00 40.44 161 SER A N 1
ATOM 1268 C CA . SER A 1 161 ? 27.334 -10.648 4.575 1.00 40.44 161 SER A CA 1
ATOM 1269 C C . SER A 1 161 ? 26.264 -11.565 5.183 1.00 40.44 161 SER A C 1
ATOM 1271 O O . SER A 1 161 ? 26.594 -12.341 6.075 1.00 40.44 161 SER A O 1
ATOM 1273 N N . VAL A 1 162 ? 25.002 -11.492 4.739 1.00 48.47 162 VAL A N 1
ATOM 1274 C CA . VAL A 1 162 ? 23.883 -12.226 5.373 1.00 48.47 162 VAL A CA 1
ATOM 1275 C C . VAL A 1 162 ? 23.460 -13.473 4.579 1.00 48.47 162 VAL A C 1
ATOM 1277 O O . VAL A 1 162 ? 22.882 -14.387 5.152 1.00 48.47 162 VAL A O 1
ATOM 1280 N N . PHE A 1 163 ? 23.828 -13.584 3.298 1.00 40.66 163 PHE A N 1
ATOM 1281 C CA . PHE A 1 163 ? 23.580 -14.775 2.461 1.00 40.66 163 PHE A CA 1
ATOM 1282 C C . PHE A 1 163 ? 24.851 -15.594 2.176 1.00 40.66 163 PHE A C 1
ATOM 1284 O O . PHE A 1 163 ? 24.989 -16.225 1.133 1.00 40.66 163 PHE A O 1
ATOM 1291 N N . GLY A 1 164 ? 25.784 -15.589 3.130 1.00 34.66 164 GLY A N 1
ATOM 1292 C CA . GLY A 1 164 ? 26.955 -16.463 3.168 1.00 34.66 164 GLY A CA 1
ATOM 1293 C C . GLY A 1 164 ? 26.859 -17.475 4.309 1.00 34.66 164 GLY A C 1
ATOM 1294 O O . GLY A 1 164 ? 27.719 -17.490 5.180 1.00 34.66 164 GLY A O 1
ATOM 1295 N N . ALA A 1 165 ? 25.803 -18.288 4.347 1.00 34.34 165 ALA A N 1
ATOM 1296 C CA . ALA A 1 165 ? 25.741 -19.470 5.204 1.00 34.34 165 ALA A CA 1
ATOM 1297 C C . ALA A 1 165 ? 24.917 -20.560 4.507 1.00 34.34 165 ALA A C 1
ATOM 1299 O O . ALA A 1 165 ? 23.738 -20.365 4.231 1.00 34.34 165 ALA A O 1
ATOM 1300 N N . SER A 1 166 ? 25.614 -21.656 4.198 1.00 35.03 166 SER A N 1
ATOM 1301 C CA . SER A 1 166 ? 25.186 -22.980 3.736 1.00 35.03 166 SER A CA 1
ATOM 1302 C C . SER A 1 166 ? 23.685 -23.232 3.566 1.00 35.03 166 SER A C 1
ATOM 1304 O O . SER A 1 166 ? 22.952 -23.209 4.550 1.00 35.03 166 SER A O 1
ATOM 1306 N N . PHE A 1 167 ? 23.272 -23.619 2.358 1.00 37.59 167 PHE A N 1
ATOM 1307 C CA . PHE A 1 167 ? 22.984 -25.015 1.987 1.00 37.59 167 PHE A CA 1
ATOM 1308 C C . PHE A 1 167 ? 22.968 -25.163 0.462 1.00 37.59 167 PHE A C 1
ATOM 1310 O O . PHE A 1 167 ? 22.513 -24.214 -0.213 1.00 37.59 167 PHE A O 1
#

Organism: Acanthoscelides obtectus (NCBI:txid200917)

Sequence (167 aa):
MMIPYIGKWPQAIAIMSLPPNVPNALATLLTMVDDICYYAGDRSVDFNWYLRRIGIAGVYKASELYMIQDKSNEFKDTWSFLNRRLVEAVQLHDIISKSEGTSQAAKDTIQSVFITVKDPDSGQEIRNPVEIQELSIDSDVNEVPVPTEVILNHLKSGRSSVFGASF

InterPro domains:
  IPR012762 Ubiquinone biosynthesis protein COQ9 [PTHR21427] (1-135)
  IPR012762 Ubiquinone biosynthesis protein COQ9 [TIGR02396] (1-98)
  IPR013718 COQ9, C-terminal domain [PF08511] (22-92)

pLDDT: mean 71.53, std 23.4, range [28.88, 95.25]